Protein AF-F0YBR6-F1 (afdb_monomer_lite)

InterPro domains:
  IPR009071 High mobility group box domain [PF00505] (6-69)
  IPR009071 High mobility group box domain [PS50118] (5-70)
  IPR009071 High mobility group box domain [SM00398] (4-70)
  IPR036910 High mobility group box domain superfamily [G3DSA:1.10.30.10] (8-70)
  IPR036910 High mobility 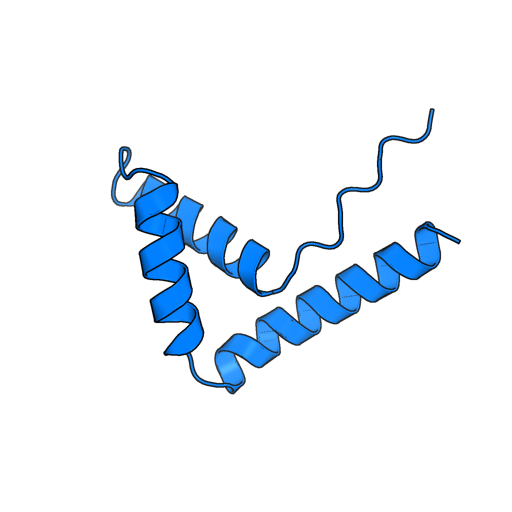group box domain superfamily [SSF47095] (4-69)
  IPR050342 High Mobility Group Box (HMGB) [PTHR48112] (2-70)

Foldseek 3Di:
DDDPPPALQALLNVQLVVVVVVCCVVPVPDDSVVSSVVSVVVQVVDDPVSSVVSRVVSVVSNVVVVVVVD

Secondary structure (DSSP, 8-state):
----------HHHHHHHHHHHHHHHH-TT--HHHHHHHHHHHHHHS-HHHHHHHHHHHHHHHHHHHHHH-

Organism: Aureococcus anophagefferens (NCBI:txid44056)

pLDDT: mean 72.63, std 10.51, range [40.25, 83.69]

Sequence (70 aa):
PRAPLKKAVSAFLHFCSEQREAVKAEKPGMNVGEVTKMLSEKWRALDDAGKQKYVDIAAADKARYEREKK

Structure (mmCIF, N/CA/C/O backbone):
data_AF-F0YBR6-F1
#
_entry.id   AF-F0YBR6-F1
#
loop_
_atom_site.group_PDB
_atom_site.id
_atom_site.type_symbol
_atom_site.label_atom_id
_atom_site.label_alt_id
_atom_site.label_comp_id
_atom_site.label_asym_id
_atom_site.label_entity_id
_atom_site.label_seq_id
_atom_site.pdbx_PDB_ins_code
_atom_site.Cartn_x
_atom_site.Cartn_y
_atom_site.Cartn_z
_atom_site.occupancy
_atom_site.B_iso_or_equiv
_atom_site.auth_seq_id
_atom_site.auth_comp_id
_atom_site.auth_asym_id
_atom_site.auth_atom_id
_atom_site.pdbx_PDB_model_num
ATOM 1 N N . PRO A 1 1 ? 13.960 21.135 -16.241 1.00 42.91 1 PRO A N 1
ATOM 2 C CA . PRO A 1 1 ? 12.609 20.948 -15.663 1.00 42.91 1 PRO A CA 1
ATOM 3 C C . PRO A 1 1 ? 12.106 19.504 -15.863 1.00 42.91 1 PRO A C 1
ATOM 5 O O . PRO A 1 1 ? 11.373 19.217 -16.800 1.00 42.91 1 PRO A O 1
ATOM 8 N N . ARG A 1 2 ? 12.551 18.575 -15.012 1.00 40.25 2 ARG A N 1
ATOM 9 C CA . ARG A 1 2 ? 12.021 17.206 -14.951 1.00 40.25 2 ARG A CA 1
ATOM 10 C C . ARG A 1 2 ? 11.478 17.032 -13.542 1.00 40.25 2 ARG A C 1
ATOM 12 O O . ARG A 1 2 ? 12.253 16.838 -12.610 1.00 40.25 2 ARG A O 1
ATOM 19 N N . ALA A 1 3 ? 10.174 17.246 -13.374 1.00 47.81 3 ALA A N 1
ATOM 20 C CA . ALA A 1 3 ? 9.507 16.975 -12.106 1.00 47.81 3 ALA A CA 1
ATOM 21 C C . ALA A 1 3 ? 9.841 15.528 -11.704 1.00 47.81 3 ALA A C 1
ATOM 23 O O . ALA A 1 3 ? 9.818 14.666 -12.585 1.00 47.81 3 ALA A O 1
ATOM 24 N N . PRO A 1 4 ? 10.210 15.247 -10.441 1.00 46.91 4 PRO A N 1
ATOM 25 C CA . PRO A 1 4 ? 10.534 13.892 -10.024 1.00 46.91 4 PRO A CA 1
ATOM 26 C C . PRO A 1 4 ? 9.319 13.025 -10.331 1.00 46.91 4 PRO A C 1
ATOM 28 O O . PRO A 1 4 ? 8.262 13.203 -9.723 1.00 46.91 4 PRO A O 1
ATOM 31 N N . LEU A 1 5 ? 9.465 12.156 -11.336 1.00 50.91 5 LEU A N 1
ATOM 32 C CA . LEU A 1 5 ? 8.439 11.218 -11.760 1.00 50.91 5 LEU A CA 1
ATOM 33 C C . LEU A 1 5 ? 7.964 10.533 -10.471 1.00 50.91 5 LEU A C 1
ATOM 35 O O . LEU A 1 5 ? 8.779 9.964 -9.731 1.00 50.91 5 LEU A O 1
ATOM 39 N N . LYS A 1 6 ? 6.689 10.733 -10.119 1.00 51.81 6 LYS A N 1
ATOM 40 C CA . LYS A 1 6 ? 6.089 10.221 -8.881 1.00 51.81 6 LYS A CA 1
ATOM 41 C C . LYS A 1 6 ? 6.394 8.724 -8.836 1.00 51.81 6 LYS A C 1
ATOM 43 O O . LYS A 1 6 ? 6.118 8.030 -9.807 1.00 51.81 6 LYS A O 1
ATOM 48 N N . LYS A 1 7 ? 7.064 8.268 -7.770 1.00 52.62 7 LYS A N 1
ATOM 49 C CA . LYS A 1 7 ? 7.477 6.865 -7.593 1.00 52.62 7 LYS A CA 1
ATOM 50 C C . LYS A 1 7 ? 6.311 5.953 -7.974 1.00 52.62 7 LYS A C 1
ATOM 52 O O . LYS A 1 7 ? 5.204 6.228 -7.515 1.00 52.62 7 LYS A O 1
ATOM 57 N N . ALA A 1 8 ? 6.582 4.905 -8.758 1.00 54.03 8 ALA A N 1
ATOM 58 C CA . ALA A 1 8 ? 5.603 3.870 -9.081 1.00 54.03 8 ALA A CA 1
ATOM 59 C C . ALA A 1 8 ? 4.821 3.502 -7.817 1.00 54.03 8 ALA A C 1
ATOM 61 O O . ALA A 1 8 ? 5.403 3.090 -6.802 1.00 54.03 8 ALA A O 1
ATOM 62 N N . VAL A 1 9 ? 3.522 3.768 -7.847 1.00 62.50 9 VAL A N 1
ATOM 63 C CA . VAL A 1 9 ? 2.673 3.622 -6.672 1.00 62.50 9 VAL A CA 1
ATOM 64 C C . VAL A 1 9 ? 2.413 2.128 -6.522 1.00 62.50 9 VAL A C 1
ATOM 66 O O . VAL A 1 9 ? 1.745 1.513 -7.344 1.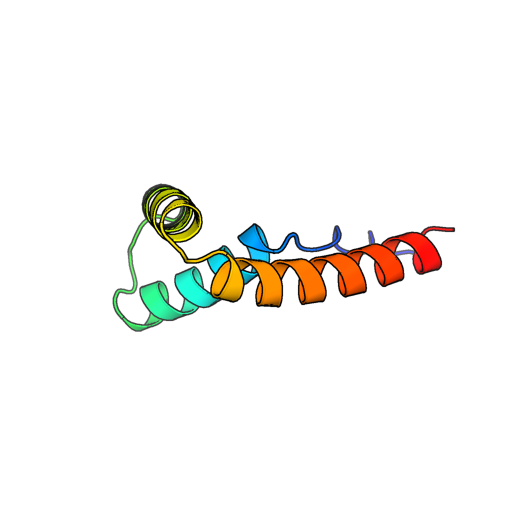00 62.50 9 VAL A O 1
ATOM 69 N N . SER A 1 10 ? 3.017 1.513 -5.502 1.00 70.56 10 SER A N 1
ATOM 70 C CA . SER A 1 10 ? 2.863 0.074 -5.258 1.00 70.56 10 SER A CA 1
ATOM 71 C C . SER A 1 10 ? 1.391 -0.285 -5.020 1.00 70.56 10 SER A C 1
ATOM 73 O O . SER A 1 10 ? 0.620 0.550 -4.546 1.00 70.56 10 SER A O 1
ATOM 75 N N . ALA A 1 11 ? 1.015 -1.541 -5.272 1.00 75.44 11 ALA A N 1
ATOM 76 C CA . ALA A 1 11 ? -0.346 -2.062 -5.092 1.00 75.44 11 ALA A CA 1
ATOM 77 C C . ALA A 1 11 ? -0.925 -1.696 -3.719 1.00 75.44 11 ALA A C 1
ATOM 79 O O . ALA A 1 11 ? -2.064 -1.254 -3.585 1.00 75.44 11 ALA A O 1
ATOM 80 N N . PHE A 1 12 ? -0.061 -1.782 -2.707 1.00 73.81 12 PHE A N 1
ATOM 81 C CA . PHE A 1 12 ? -0.369 -1.416 -1.338 1.00 73.81 12 PHE A CA 1
ATOM 82 C C . PHE A 1 12 ? -0.668 0.079 -1.155 1.00 73.81 12 PHE A C 1
ATOM 84 O O . PHE A 1 12 ? -1.554 0.429 -0.389 1.00 73.81 12 PHE A O 1
ATOM 91 N N . LEU A 1 13 ? 0.037 0.974 -1.852 1.00 74.38 13 LEU A N 1
ATOM 92 C CA . LEU A 1 13 ? -0.208 2.417 -1.779 1.00 74.38 13 LEU A CA 1
ATOM 93 C C . LEU A 1 13 ? -1.499 2.817 -2.498 1.00 74.38 13 LEU A C 1
ATOM 95 O O . LEU A 1 13 ? -2.184 3.709 -2.009 1.00 74.38 13 LEU A O 1
ATOM 99 N N . HIS A 1 14 ? -1.851 2.155 -3.604 1.00 77.56 14 HIS A N 1
ATOM 100 C CA . HIS A 1 14 ? -3.150 2.347 -4.254 1.00 77.56 14 HIS A CA 1
ATOM 101 C C . HIS A 1 14 ? -4.292 1.944 -3.324 1.00 77.56 14 HIS A C 1
ATOM 103 O O . HIS A 1 14 ? -5.169 2.758 -3.043 1.00 77.56 14 HIS A O 1
ATOM 109 N N . PHE A 1 15 ? -4.213 0.737 -2.762 1.00 79.12 15 PHE A N 1
ATOM 110 C CA . PHE A 1 15 ? -5.171 0.265 -1.769 1.00 79.12 15 PHE A CA 1
ATOM 111 C C . PHE A 1 15 ? -5.230 1.189 -0.546 1.00 79.12 15 PHE A C 1
ATOM 113 O O . PHE A 1 15 ? -6.311 1.549 -0.087 1.00 79.12 15 PHE A O 1
ATOM 120 N N . CYS A 1 16 ? -4.071 1.627 -0.046 1.00 76.44 16 CYS A N 1
ATOM 121 C CA . CYS A 1 16 ? -3.993 2.510 1.109 1.00 76.44 16 CYS A CA 1
ATOM 122 C C . CYS A 1 16 ? -4.589 3.894 0.816 1.00 76.44 16 CYS A C 1
ATOM 124 O O . CYS A 1 16 ? -5.272 4.443 1.669 1.00 76.44 16 CYS A O 1
ATOM 126 N N . SER A 1 17 ? -4.380 4.450 -0.382 1.00 75.94 17 SER A N 1
ATOM 127 C CA . SER A 1 17 ? -4.952 5.740 -0.788 1.00 75.94 17 SER A CA 1
ATOM 128 C C . SER A 1 17 ? -6.467 5.664 -0.942 1.00 75.94 17 SER A C 1
ATOM 130 O O . SER A 1 17 ? -7.169 6.478 -0.353 1.00 75.94 17 SER A O 1
ATOM 132 N N . GLU A 1 18 ? -6.964 4.666 -1.672 1.00 79.38 18 GLU A N 1
ATOM 133 C CA . GLU A 1 18 ? -8.393 4.474 -1.944 1.00 79.38 18 GLU A CA 1
ATOM 134 C C . GLU A 1 18 ? -9.167 4.240 -0.643 1.00 79.38 18 GLU A C 1
ATOM 136 O O . GLU A 1 18 ? -10.180 4.887 -0.377 1.00 79.38 18 GLU A O 1
ATOM 141 N N . GLN A 1 19 ? -8.621 3.408 0.246 1.00 78.94 19 GLN A N 1
ATOM 142 C CA . GLN A 1 19 ? -9.227 3.212 1.553 1.00 78.94 19 GLN A CA 1
ATOM 143 C C . GLN A 1 19 ? -9.033 4.378 2.509 1.00 78.94 19 GLN A C 1
ATOM 145 O O . GLN A 1 19 ? -9.894 4.633 3.342 1.00 78.94 19 GLN A O 1
ATOM 150 N N . ARG A 1 20 ? -7.927 5.116 2.422 1.00 75.62 20 ARG A N 1
ATOM 151 C CA . ARG A 1 20 ? -7.768 6.337 3.211 1.00 75.62 20 ARG A CA 1
ATOM 152 C C . ARG A 1 20 ? -8.799 7.381 2.801 1.00 75.62 20 ARG A C 1
ATOM 154 O O . ARG A 1 20 ? -9.305 8.072 3.678 1.00 75.62 20 ARG A O 1
ATOM 161 N N . GLU A 1 21 ? -9.115 7.502 1.515 1.00 78.19 21 GLU A N 1
ATOM 162 C CA . GLU A 1 21 ? -10.188 8.379 1.040 1.00 78.19 21 GLU A CA 1
ATOM 163 C C . GLU A 1 21 ? -11.564 7.889 1.495 1.00 78.19 21 GLU A C 1
ATOM 165 O O . GLU A 1 21 ? -12.323 8.690 2.038 1.00 78.19 21 GLU A O 1
ATOM 170 N N . ALA A 1 22 ? -11.844 6.587 1.395 1.00 80.06 22 ALA A N 1
ATOM 171 C CA . ALA A 1 22 ? -13.091 6.000 1.888 1.00 80.06 22 ALA A CA 1
ATOM 172 C C . ALA A 1 22 ? -13.266 6.202 3.406 1.00 80.06 22 ALA A C 1
ATOM 174 O O . ALA A 1 22 ? -14.283 6.723 3.856 1.00 80.06 22 ALA A O 1
ATOM 175 N N . VAL A 1 23 ? -12.237 5.897 4.202 1.00 76.62 23 VAL A N 1
ATOM 176 C CA . VAL A 1 23 ? -12.240 6.088 5.661 1.00 76.62 23 VAL A CA 1
ATOM 177 C C . VAL A 1 23 ? -12.320 7.563 6.030 1.00 76.62 23 VAL A C 1
ATOM 179 O O . VAL A 1 23 ? -12.967 7.900 7.013 1.00 76.62 23 VAL A O 1
ATOM 182 N N . LYS A 1 24 ? -11.696 8.465 5.267 1.00 71.88 24 LYS A N 1
ATOM 183 C CA . LYS A 1 24 ? -11.817 9.910 5.503 1.00 71.88 24 LYS A CA 1
ATOM 184 C C . LYS A 1 24 ? -13.224 10.419 5.181 1.00 71.88 24 LYS A C 1
ATOM 186 O O . LYS A 1 24 ? -13.683 11.331 5.864 1.00 71.88 24 LYS A O 1
ATOM 191 N N . ALA A 1 25 ? -13.885 9.849 4.174 1.00 77.56 25 ALA A N 1
ATOM 192 C CA . ALA A 1 25 ? -15.271 10.158 3.841 1.00 77.56 25 ALA A CA 1
ATOM 193 C C . ALA A 1 25 ? -16.244 9.645 4.917 1.00 77.56 25 ALA A C 1
ATOM 195 O O . ALA A 1 25 ? -17.171 10.359 5.284 1.00 77.56 25 ALA A O 1
ATOM 196 N N . GLU A 1 26 ? -16.001 8.453 5.469 1.00 74.75 26 GLU A N 1
ATOM 197 C CA . GLU A 1 26 ? -16.828 7.865 6.534 1.00 74.75 26 GLU A CA 1
ATOM 198 C C . GLU A 1 26 ? -16.531 8.448 7.927 1.00 74.75 26 GLU A C 1
ATOM 200 O O . GLU A 1 26 ? -17.432 8.635 8.743 1.00 74.75 26 GLU A O 1
ATOM 205 N N . LYS A 1 27 ? -15.259 8.738 8.218 1.00 63.91 27 LYS A N 1
ATOM 206 C CA . LYS A 1 27 ? -14.769 9.289 9.487 1.00 63.91 27 LYS A CA 1
ATOM 207 C C . LYS A 1 27 ? -13.689 10.349 9.244 1.00 63.91 27 LYS A C 1
ATOM 209 O O . LYS A 1 27 ? -12.487 10.046 9.271 1.00 63.91 27 LYS A O 1
ATOM 214 N N . PRO A 1 28 ? -14.082 11.619 9.074 1.00 66.75 28 PRO A N 1
ATOM 215 C CA . PRO A 1 28 ? -13.131 12.716 8.968 1.00 66.75 28 PRO A CA 1
ATOM 216 C C . PRO A 1 28 ? -12.427 12.923 10.320 1.00 66.75 28 PRO A C 1
ATOM 218 O O . PRO A 1 28 ? -12.948 13.585 11.209 1.00 66.75 28 PRO A O 1
ATOM 221 N N . GLY A 1 29 ? -11.244 12.324 10.499 1.00 69.44 29 GLY A N 1
ATOM 222 C CA . GLY A 1 29 ? -10.442 12.481 11.723 1.00 69.44 29 GLY A CA 1
ATOM 223 C C . GLY A 1 29 ? -9.574 11.286 12.115 1.00 69.44 29 GLY A C 1
ATOM 224 O O . GLY A 1 29 ? -8.754 11.409 13.023 1.00 69.44 29 GLY A O 1
ATOM 225 N N . MET A 1 30 ? -9.705 10.135 11.446 1.00 68.38 30 MET A N 1
ATOM 226 C CA . MET A 1 30 ? -8.823 8.997 11.719 1.00 68.38 30 MET A CA 1
ATOM 227 C C . MET A 1 30 ? -7.367 9.292 11.339 1.00 68.38 30 MET A C 1
ATOM 229 O O . MET A 1 30 ? -7.064 9.842 10.276 1.00 68.38 30 MET A O 1
ATOM 233 N N . ASN A 1 31 ? -6.453 8.893 12.224 1.00 76.19 31 ASN A N 1
ATOM 234 C CA . ASN A 1 31 ? -5.029 9.132 12.061 1.00 76.19 31 ASN A CA 1
ATOM 235 C C . ASN A 1 31 ? -4.447 8.219 10.972 1.00 76.19 31 ASN A C 1
ATOM 237 O O . ASN A 1 31 ? -4.736 7.023 10.918 1.00 76.19 31 ASN A O 1
ATOM 241 N N . VAL A 1 32 ? -3.586 8.770 10.116 1.00 72.19 32 VAL A N 1
ATOM 242 C CA . VAL A 1 32 ? -3.023 8.055 8.958 1.00 72.19 32 VAL A CA 1
ATOM 243 C C . VAL A 1 32 ? -2.252 6.809 9.392 1.00 72.19 32 VAL A C 1
ATOM 245 O O . VAL A 1 32 ? -2.300 5.799 8.696 1.00 72.19 32 VAL A O 1
ATOM 248 N N . GLY A 1 33 ? -1.584 6.851 10.549 1.00 76.31 33 GLY A N 1
ATOM 249 C CA . GLY A 1 33 ? -0.851 5.706 11.096 1.00 76.31 33 GLY A CA 1
ATOM 250 C C . GLY A 1 33 ? -1.753 4.519 11.450 1.00 76.31 33 GLY A C 1
ATOM 251 O O . GLY A 1 33 ? -1.455 3.394 11.058 1.00 76.31 33 GLY A O 1
ATOM 252 N N . GLU A 1 34 ? -2.879 4.777 12.120 1.00 81.19 34 GLU A N 1
ATOM 253 C CA . GLU A 1 34 ? -3.884 3.763 12.484 1.00 81.19 34 GLU A CA 1
ATOM 254 C C . GLU A 1 34 ? -4.533 3.164 11.232 1.00 81.19 34 GLU A C 1
ATOM 256 O O . GLU A 1 34 ? -4.605 1.946 11.075 1.00 81.19 34 GLU A O 1
ATOM 261 N N . VAL A 1 35 ? -4.914 4.029 10.286 1.00 79.25 35 VAL A N 1
ATOM 262 C CA . VAL A 1 35 ? -5.493 3.624 8.999 1.00 79.25 35 VAL A CA 1
ATOM 263 C C . VAL A 1 35 ? -4.505 2.766 8.214 1.00 79.25 35 VAL A C 1
ATOM 265 O O . VAL A 1 35 ? -4.875 1.712 7.710 1.00 79.25 35 VAL A O 1
ATOM 268 N N . THR A 1 36 ? -3.226 3.149 8.176 1.00 78.19 36 THR A N 1
ATOM 269 C CA . THR A 1 36 ? -2.187 2.368 7.491 1.00 78.19 36 THR A CA 1
ATOM 270 C C . THR A 1 36 ? -1.975 1.010 8.156 1.00 78.19 36 THR A C 1
ATOM 272 O O . THR A 1 36 ? -1.832 0.018 7.445 1.00 78.19 36 THR A O 1
ATOM 275 N N . LYS A 1 37 ? -1.991 0.920 9.494 1.00 83.06 37 LYS A N 1
ATOM 276 C CA . LYS A 1 37 ? -1.900 -0.360 10.220 1.00 83.06 37 LYS A CA 1
ATOM 277 C C . LYS A 1 37 ? -3.077 -1.275 9.889 1.00 83.06 37 LYS A C 1
ATOM 279 O O . LYS A 1 37 ? -2.865 -2.387 9.410 1.00 83.06 37 LYS A O 1
ATOM 284 N N . MET A 1 38 ? -4.300 -0.764 10.027 1.00 82.06 38 MET A N 1
ATOM 285 C CA . MET A 1 38 ? -5.520 -1.515 9.731 1.00 82.06 38 MET A CA 1
ATOM 286 C C . MET A 1 38 ? -5.569 -1.955 8.262 1.00 82.06 38 MET A C 1
ATOM 288 O O . MET A 1 38 ? -5.995 -3.066 7.951 1.00 82.06 38 MET A O 1
ATOM 292 N N . LEU A 1 39 ? -5.092 -1.107 7.348 1.00 81.19 39 LEU A N 1
A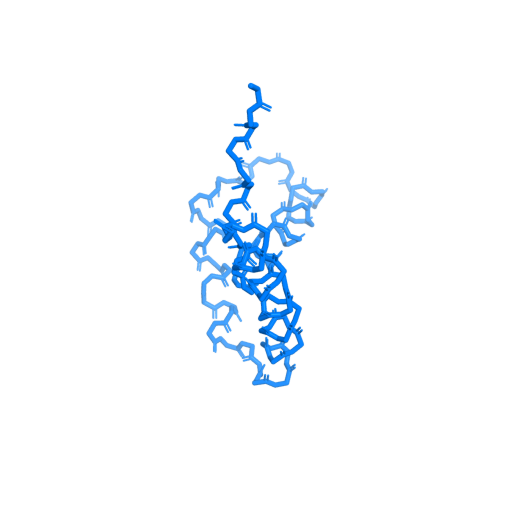TOM 293 C CA . LEU A 1 39 ? -4.993 -1.428 5.927 1.00 81.19 39 LEU A CA 1
ATOM 294 C C . LEU A 1 39 ? -3.883 -2.419 5.616 1.00 81.19 39 LEU A C 1
ATOM 296 O O . LEU A 1 39 ? -4.056 -3.218 4.709 1.00 81.19 39 LEU A O 1
ATOM 300 N N . SER A 1 40 ? -2.788 -2.426 6.371 1.00 80.62 40 SER A N 1
ATOM 301 C CA . SER A 1 40 ? -1.735 -3.443 6.255 1.00 80.62 40 SER A CA 1
ATOM 302 C C . SER A 1 40 ? -2.257 -4.825 6.641 1.00 80.62 40 SER A C 1
ATOM 304 O O . SER A 1 40 ? -1.976 -5.808 5.954 1.00 80.62 40 SER A O 1
ATOM 306 N N . GLU A 1 41 ? -3.054 -4.903 7.706 1.00 83.69 41 GLU A N 1
ATOM 307 C CA . GLU A 1 41 ? -3.694 -6.144 8.145 1.00 83.69 41 GLU A CA 1
ATOM 308 C C . GLU A 1 41 ? -4.803 -6.585 7.188 1.00 83.69 41 GLU A C 1
ATOM 310 O O . GLU A 1 41 ? -4.791 -7.732 6.749 1.00 83.69 41 GLU A O 1
ATOM 315 N N . LYS A 1 42 ? -5.694 -5.673 6.768 1.00 82.88 42 LYS A N 1
ATOM 316 C CA . LYS A 1 42 ? -6.702 -5.953 5.728 1.00 82.88 42 LYS A CA 1
ATOM 317 C C . LYS A 1 42 ? -6.066 -6.354 4.410 1.00 82.88 42 LYS A C 1
ATOM 319 O O . LYS A 1 42 ? -6.578 -7.240 3.745 1.00 82.88 42 LYS A O 1
ATOM 324 N N . TRP A 1 43 ? -4.956 -5.722 4.036 1.00 81.38 43 TRP A N 1
ATOM 325 C CA . TRP A 1 43 ? -4.195 -6.112 2.863 1.00 81.38 43 TRP A CA 1
ATOM 326 C C . TRP A 1 43 ? -3.670 -7.523 3.048 1.00 81.38 43 TRP A C 1
ATOM 328 O O . TRP A 1 43 ? -3.913 -8.345 2.190 1.00 81.38 43 TRP A O 1
ATOM 338 N N . ARG A 1 44 ? -3.032 -7.876 4.168 1.00 79.62 44 ARG A N 1
ATOM 339 C CA . ARG A 1 44 ? -2.601 -9.265 4.399 1.00 79.62 44 ARG A CA 1
ATOM 340 C C . ARG A 1 44 ? -3.757 -10.268 4.372 1.00 79.62 44 ARG A C 1
ATOM 342 O O . ARG A 1 44 ? -3.567 -11.328 3.786 1.00 79.62 44 ARG A O 1
ATOM 349 N N . ALA A 1 45 ? -4.912 -9.906 4.924 1.00 83.06 45 ALA A N 1
ATOM 350 C CA . ALA A 1 45 ? -6.122 -10.725 4.961 1.00 83.06 45 ALA A CA 1
ATOM 351 C C . ALA A 1 45 ? -6.912 -10.759 3.639 1.00 83.06 45 ALA A C 1
ATOM 353 O O . ALA A 1 45 ? -7.766 -11.621 3.472 1.00 83.06 45 ALA A O 1
ATOM 354 N N . LEU A 1 46 ? -6.654 -9.836 2.709 1.00 77.38 46 LEU A N 1
ATOM 355 C CA . LEU A 1 46 ? -7.272 -9.823 1.386 1.00 77.38 46 LEU A CA 1
ATOM 356 C C . LEU A 1 46 ? -6.814 -11.044 0.589 1.00 77.38 46 LEU A C 1
ATOM 358 O O . LEU A 1 46 ? -5.615 -11.343 0.537 1.00 77.38 46 LEU A O 1
ATOM 362 N N . ASP A 1 47 ? -7.773 -11.691 -0.067 1.00 78.31 47 ASP A N 1
ATOM 363 C CA . ASP A 1 47 ? -7.527 -12.781 -1.001 1.00 78.31 47 ASP A CA 1
ATOM 364 C C . ASP A 1 47 ? -6.519 -12.385 -2.078 1.00 78.31 47 ASP A C 1
ATOM 366 O O . ASP A 1 47 ? -6.485 -11.234 -2.541 1.00 78.31 47 ASP A O 1
ATOM 370 N N . ASP A 1 48 ? -5.731 -13.365 -2.517 1.00 74.94 48 ASP A N 1
ATOM 371 C CA . ASP A 1 48 ? -4.751 -13.184 -3.581 1.00 74.94 48 ASP A CA 1
ATOM 372 C C . ASP A 1 48 ? -5.396 -12.592 -4.834 1.00 74.94 48 ASP A C 1
ATOM 374 O O . ASP A 1 48 ? -4.803 -11.712 -5.433 1.00 74.94 48 ASP A O 1
ATOM 378 N N . ALA A 1 49 ? -6.650 -12.921 -5.161 1.00 74.44 49 ALA A N 1
ATOM 379 C CA . ALA A 1 49 ? -7.374 -12.304 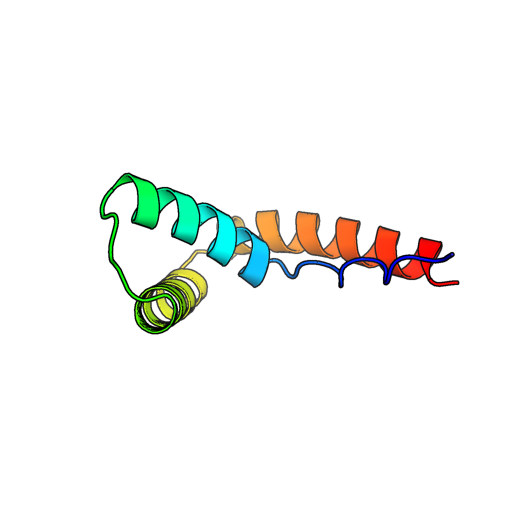-6.278 1.00 74.44 49 ALA A CA 1
ATOM 380 C C . ALA A 1 49 ? -7.556 -10.778 -6.132 1.00 74.44 49 ALA A C 1
ATOM 382 O O . ALA A 1 49 ? -7.387 -10.024 -7.096 1.00 74.44 49 ALA A O 1
ATOM 383 N N . GLY A 1 50 ? -7.878 -10.308 -4.924 1.00 73.69 50 GLY A N 1
ATOM 384 C CA . GLY A 1 50 ? -8.030 -8.884 -4.636 1.00 73.69 50 GLY A CA 1
ATOM 385 C C . GLY A 1 50 ? -6.688 -8.165 -4.694 1.00 73.69 50 GLY A C 1
ATOM 386 O O . GLY A 1 50 ? -6.573 -7.125 -5.342 1.00 73.69 50 GLY A O 1
ATOM 387 N N . LYS A 1 51 ? -5.648 -8.760 -4.097 1.00 78.25 51 LYS A N 1
ATOM 388 C CA . LYS A 1 51 ? -4.275 -8.245 -4.192 1.00 78.25 51 LYS A CA 1
ATOM 389 C C . LYS A 1 51 ? -3.779 -8.218 -5.628 1.00 78.25 51 LYS A C 1
ATOM 391 O O . LYS A 1 51 ? -3.220 -7.207 -6.038 1.00 78.25 51 LYS A O 1
ATOM 396 N N . GLN A 1 52 ? -3.997 -9.293 -6.379 1.00 80.12 52 GLN A N 1
ATOM 397 C CA . GLN A 1 52 ? -3.483 -9.502 -7.728 1.00 80.12 52 GLN A CA 1
ATOM 398 C C . GLN A 1 52 ? -3.955 -8.392 -8.660 1.00 80.12 52 GLN A C 1
ATOM 400 O O . GLN A 1 52 ? -3.138 -7.805 -9.353 1.00 80.12 52 GLN A O 1
ATOM 405 N N . LYS A 1 53 ? -5.231 -7.990 -8.577 1.00 81.88 53 LYS A N 1
ATOM 406 C CA . LYS A 1 53 ? -5.756 -6.849 -9.343 1.00 81.88 53 LYS A CA 1
ATOM 407 C C . LYS A 1 53 ? -4.944 -5.568 -9.119 1.00 81.88 53 LYS A C 1
ATOM 409 O O . LYS A 1 53 ? -4.577 -4.892 -10.075 1.00 81.88 53 LYS A O 1
ATOM 414 N N . TYR A 1 54 ? -4.645 -5.231 -7.865 1.00 79.06 54 TYR A N 1
ATOM 415 C CA . TYR A 1 54 ? -3.844 -4.046 -7.539 1.00 79.06 54 TYR A CA 1
ATOM 416 C C . TYR A 1 54 ? -2.349 -4.252 -7.842 1.00 79.06 54 TYR A C 1
ATOM 418 O O . TYR A 1 54 ? -1.662 -3.288 -8.175 1.00 79.06 54 TYR A O 1
ATOM 426 N N . VAL A 1 55 ? -1.839 -5.484 -7.743 1.00 79.56 55 VAL A N 1
ATOM 427 C CA . VAL A 1 55 ? -0.466 -5.862 -8.118 1.00 79.56 55 VAL A CA 1
ATOM 428 C C . VAL A 1 55 ? -0.252 -5.716 -9.617 1.00 79.56 55 VAL A C 1
ATOM 430 O O . VAL A 1 55 ? 0.760 -5.142 -9.999 1.00 79.56 55 VAL A O 1
ATOM 433 N N . ASP A 1 56 ? -1.201 -6.128 -10.454 1.00 82.25 56 ASP A N 1
ATOM 434 C CA . ASP A 1 56 ? -1.159 -5.948 -11.906 1.00 82.25 56 ASP A CA 1
ATOM 435 C C . ASP A 1 56 ? -1.204 -4.466 -12.301 1.00 82.25 56 ASP A C 1
ATOM 437 O O . ASP A 1 56 ? -0.383 -4.015 -13.101 1.00 82.25 56 ASP A O 1
ATOM 441 N N . ILE A 1 57 ? -2.084 -3.672 -11.676 1.00 78.69 57 ILE A N 1
ATOM 442 C CA . ILE A 1 57 ? -2.135 -2.214 -11.893 1.00 78.69 57 ILE A CA 1
ATOM 443 C C . ILE A 1 57 ? -0.799 -1.567 -11.497 1.00 78.69 57 ILE A C 1
ATOM 445 O O . ILE A 1 57 ? -0.232 -0.786 -12.261 1.00 78.69 57 ILE A O 1
ATOM 449 N N . ALA A 1 58 ? -0.254 -1.928 -10.335 1.00 78.94 58 ALA A N 1
ATOM 450 C CA . ALA A 1 58 ? 1.025 -1.404 -9.868 1.00 78.94 58 ALA A CA 1
ATOM 451 C C . ALA A 1 58 ? 2.214 -1.895 -10.704 1.00 78.94 58 ALA A C 1
ATOM 453 O O . ALA A 1 58 ? 3.181 -1.158 -10.882 1.00 78.94 58 ALA A O 1
ATOM 454 N N . ALA A 1 59 ? 2.169 -3.122 -11.225 1.00 79.44 59 ALA A N 1
ATOM 455 C CA . ALA A 1 59 ? 3.193 -3.669 -12.106 1.00 79.44 59 ALA A CA 1
ATOM 456 C C . ALA A 1 59 ? 3.194 -2.949 -13.459 1.00 79.44 59 ALA A C 1
ATOM 458 O O . ALA A 1 59 ? 4.266 -2.599 -13.957 1.00 79.44 59 ALA A O 1
ATOM 459 N N . ALA A 1 60 ? 2.016 -2.657 -14.014 1.00 79.81 60 ALA A N 1
ATOM 460 C CA . ALA A 1 60 ? 1.870 -1.857 -15.225 1.00 79.81 60 ALA A CA 1
ATOM 461 C C . ALA A 1 60 ? 2.378 -0.418 -15.020 1.00 79.81 60 ALA A C 1
ATOM 463 O O . ALA A 1 60 ? 3.145 0.089 -15.844 1.00 79.81 60 ALA A O 1
ATOM 464 N N . ASP A 1 61 ? 2.023 0.218 -13.899 1.00 76.31 61 ASP A N 1
ATOM 465 C CA . ASP A 1 61 ? 2.487 1.568 -13.556 1.00 76.31 61 ASP A CA 1
ATOM 466 C C . ASP A 1 61 ? 4.007 1.601 -13.319 1.00 76.31 61 ASP A C 1
ATOM 468 O O . ASP A 1 61 ? 4.716 2.464 -13.843 1.00 76.31 61 ASP A O 1
ATOM 472 N N . LYS A 1 62 ? 4.548 0.581 -12.640 1.00 73.69 62 LYS A N 1
ATOM 473 C CA . LYS A 1 62 ? 5.992 0.387 -12.466 1.00 73.69 62 LYS A CA 1
ATOM 474 C C . LYS A 1 62 ? 6.708 0.201 -13.802 1.00 73.69 62 LYS A C 1
ATOM 476 O O . LYS A 1 62 ? 7.746 0.822 -14.011 1.00 73.69 62 LYS A O 1
ATOM 481 N N . ALA A 1 63 ? 6.170 -0.601 -14.717 1.00 76.56 63 ALA A N 1
ATOM 482 C CA . ALA A 1 63 ? 6.757 -0.791 -16.043 1.00 76.56 63 ALA A CA 1
ATOM 483 C C . ALA A 1 63 ? 6.761 0.513 -16.859 1.00 76.56 63 ALA A C 1
ATOM 485 O O . ALA A 1 63 ? 7.737 0.808 -17.554 1.00 76.56 63 ALA A O 1
ATOM 486 N N . ARG A 1 64 ? 5.702 1.327 -16.741 1.00 75.25 64 ARG A N 1
ATOM 487 C CA . ARG A 1 64 ? 5.624 2.664 -17.350 1.00 75.25 64 ARG A CA 1
ATOM 488 C C . ARG A 1 64 ? 6.674 3.602 -16.758 1.00 75.25 64 ARG A C 1
ATOM 490 O O . ARG A 1 64 ? 7.374 4.283 -17.503 1.00 75.25 64 ARG A O 1
ATOM 497 N N . TYR A 1 65 ? 6.829 3.577 -15.436 1.00 70.44 65 TYR A N 1
ATOM 498 C CA . TYR A 1 65 ? 7.845 4.338 -14.718 1.00 70.44 65 TYR A CA 1
ATOM 499 C C . TYR A 1 65 ? 9.267 3.948 -15.138 1.00 70.44 65 TYR A C 1
ATOM 501 O O . TYR A 1 65 ? 10.088 4.825 -15.384 1.00 70.44 65 TYR A O 1
ATOM 509 N N . GLU A 1 66 ? 9.572 2.653 -15.254 1.00 68.19 66 GLU A N 1
ATOM 510 C CA . GLU A 1 66 ? 10.902 2.198 -15.682 1.00 68.19 66 GLU A CA 1
ATOM 511 C C . GLU A 1 66 ? 11.208 2.543 -17.143 1.00 68.19 66 GLU A C 1
ATOM 513 O O . GLU A 1 66 ? 12.355 2.861 -17.453 1.00 68.19 66 GLU A O 1
ATOM 518 N N . ARG A 1 67 ? 10.200 2.545 -18.028 1.00 71.25 67 ARG A N 1
ATOM 519 C CA . ARG A 1 67 ? 10.367 2.996 -19.420 1.00 71.25 67 ARG A CA 1
ATOM 520 C C . ARG A 1 67 ? 10.628 4.494 -19.536 1.00 71.25 67 ARG A C 1
ATOM 522 O O . ARG A 1 67 ? 11.494 4.872 -20.307 1.00 71.25 67 ARG A O 1
ATOM 529 N N . GLU A 1 68 ? 9.905 5.321 -18.786 1.00 68.25 68 GLU A N 1
ATOM 530 C CA . GLU A 1 68 ? 10.064 6.788 -18.795 1.00 68.25 68 GLU A CA 1
ATOM 531 C C . GLU A 1 68 ? 11.305 7.263 -18.017 1.00 68.25 68 GLU A C 1
ATOM 533 O O . GLU A 1 68 ? 11.782 8.381 -18.210 1.00 68.25 68 GLU A O 1
ATOM 538 N N . LYS A 1 69 ? 11.823 6.434 -17.100 1.00 63.22 69 LYS A N 1
ATOM 539 C CA . LYS A 1 69 ? 13.039 6.721 -16.325 1.00 63.22 69 LYS A CA 1
ATOM 540 C C . LYS A 1 69 ? 14.330 6.458 -17.115 1.00 63.22 69 LYS A C 1
ATOM 542 O O . LYS A 1 69 ? 15.380 6.948 -16.693 1.00 63.22 69 LYS A O 1
ATOM 547 N N . LYS A 1 70 ? 14.267 5.685 -18.201 1.00 49.03 70 LYS A N 1
ATOM 548 C CA . LYS A 1 70 ? 15.399 5.405 -19.095 1.00 49.03 70 LYS A CA 1
ATOM 549 C C . LYS A 1 70 ? 15.560 6.511 -20.134 1.00 49.03 70 LYS A C 1
ATOM 551 O O . LYS A 1 70 ? 16.729 6.859 -20.407 1.00 49.03 70 LYS A O 1
#

Radius of gyration: 14.19 Å; chains: 1; bounding box: 32×34×32 Å

=== Feature glossary ===
Reading guide. The protein is described through the following features:

Foldseek 3Di. A 3Di character summarizes, for each residue, the relative orientation of the Cα frame of its nearest spatial neighbor. Because it encodes fold topology rather than chemistry, 3Di alignments detect remote structural similarity that sequence alignment misses.

Contact-map, Ramachandran, and PAE plots. Plot images: a contact map (which residues are close in 3D, as an N×N binary image), a Ramachandran scatter (backbone torsion angles, revealing secondary-structure composition at a glance), and — for AlphaFold structures — a PAE heatmap (pairwise prediction confidence).

Radius of gyration, Cα contacts, bounding box. Radius of gyration (Rg) is the root-mean-square distance of Cα atoms from their centroid — a single number for overall size and compactness. A globular domain of N residues has Rg ≈ 2.2·N^0.38 Å; an extended or disordered chain has a much 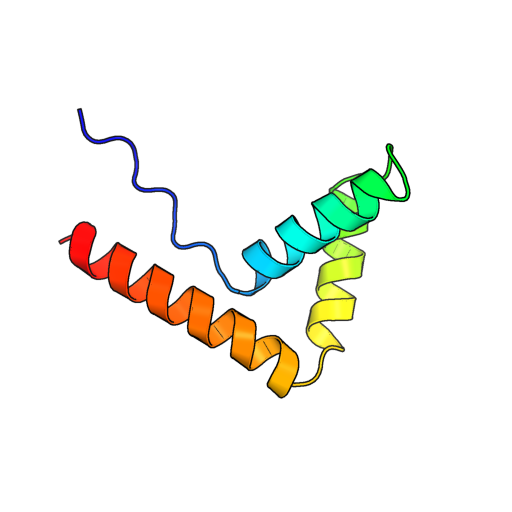larger Rg. The Cα contact count is the number of residue pairs whose Cα atoms are within 8 Å and are more than four positions apart in sequence — a standard proxy for tertiary packing density. The bounding box is the smallest axis-aligned box enclosing all Cα atoms.

Secondary structure (8-state, DSSP). Eight-state secondary structure (DSSP): H is the canonical α-helix, G the tighter 3₁₀-helix, I the wider π-helix; E/B are β-structure, T and S are turns and bends, and '-' is everything else. DSSP derives these from the pattern of main-chain N–H···O=C hydrogen bonds, not from the sequence.

B-factor. B-factor (Debye–Waller factor) reflects atomic displacement in the crystal lattice. It is an experimental observable (units Å²), not a prediction; low values mean the atom is pinned down, high values mean it moves or is heterogeneous across the crystal.

pLDDT. pLDDT is the predicted lDDT-Cα score: AlphaFold's confidence that the local environment of each residue (all inter-atomic distances within 15 Å) is correctly placed. It is a per-residue number between 0 and 100, with higher meaning more reliable.

Nearest PDB structures. Nearest PDB neighbors are the top structural matches found by Foldseek when searching this structure against the entire Protein Data Bank. Each hit reports a TM-score (0 to 1; >0.5 almost always implies the same fold) and an E-value. These are *structural* homologs — they may share no detectable sequence similarity.

Solvent-accessible surface area. Accessible surface area quantifies burial. A residue with SASA near zero is packed into the hydrophobic core; one with SASA >100 Å² sits on the surface. Computed here via the Shrake–Rupley numerical algorithm with a 1.4 Å probe.

Rendered structure images. Structure images are PyMOL renders from six orthogonal camera directions. Cartoon representation draws helices as coils and strands as arrows; sticks shows the backbone as bonds; surface shows the solvent-excluded envelope. Rainbow coloring maps sequence position to hue (blue→red, N→C); chain coloring assigns a distinct color per polypeptide.

Backbone torsions (φ/ψ). φ (phi) and ψ (psi) are the two rotatable backbone dihedrals per residue: φ is the C(i-1)–N–Cα–C torsion, ψ is the N–Cα–C–N(i+1) torsion, both in degrees on (−180°, 180°]. α-helical residues cluster near (−60°, −45°); β-strand residues near (−120°, +130°). A Ramachandran plot is simply a scatter of (φ, ψ) for every residue.

Predicted aligned error. Predicted Aligned Error (PAE) is an AlphaFold confidence matrix: entry (i, j) is the expected error in the position of residue j, in ångströms, when the prediction is superimposed on the true structure at residue i. Low PAE within a block of residues means that block is internally rigid and well-predicted; high PAE between two blocks means their relative placement is uncertain even if each block individually is confident.

mmCIF coordinates. Structure coordinates are given as an mmCIF _atom_site loop: one row per atom with element, residue name, chain id, sequence number, and x/y/z position in Å. Only the four main-chain atoms per residue are included here; side chains are omitted to keep the record compact.

InterPro / GO / CATH / organism. Database cross-references. InterPro integrates a dozen domain/family signature databases into unified entries with residue-range hits. GO terms attach function/process/location labels with evidence codes. CATH codes position the fold in a four-level structural taxonomy. Organism is the NCBI-taxonomy species name.

Secondary structure (3-state, P-SEA). SS3 is a coarse helix/strand/coil call (letters a/b/c) made by the P-SEA algorithm from inter-Cα distances and dihedrals. It is less detailed than DSSP but needs only Cα positions.

Sequence. Sequence gives the chain of amino acids in standard one-letter code (A=alanine, C=cysteine, …, Y=tyrosine), read N→C. It is the only feature that is directly encoded by the gene; all structural features are derived from the folded form of thi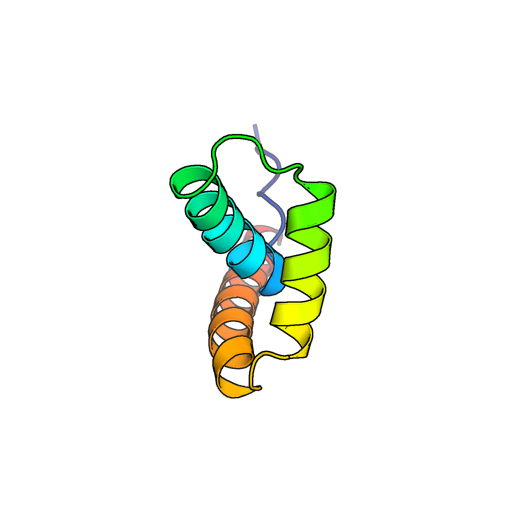s sequence.